Protein AF-A0A523X1G4-F1 (afdb_monomer)

Mean predicted aligned error: 10.31 Å

Secondary structure (DSSP, 8-state):
--PPPHHHHHHHHHHHHHHHHHHHHHHHHHHHHHTT---STHHHHHHHHHHHHHHHHHHHHHHHHHHHHHHHHHHTT-PPPPPHHHHHHHHHHHHHHHHHHHHHHHHHTS--

Structure (mmCIF, N/CA/C/O backbone):
data_AF-A0A523X1G4-F1
#
_entry.id   AF-A0A523X1G4-F1
#
loop_
_atom_site.group_PDB
_atom_site.id
_atom_site.type_symbol
_atom_site.label_atom_id
_atom_site.label_alt_id
_atom_site.label_comp_id
_atom_site.label_asym_id
_atom_site.label_entity_id
_atom_site.label_seq_id
_atom_site.pdbx_PDB_ins_code
_atom_site.Cartn_x
_atom_site.Cartn_y
_atom_site.Cartn_z
_atom_site.occupancy
_atom_site.B_iso_or_equiv
_atom_site.auth_seq_id
_atom_site.auth_comp_id
_atom_site.auth_asym_id
_atom_site.auth_atom_id
_atom_site.pdbx_PDB_model_num
ATOM 1 N N . MET A 1 1 ? 5.226 28.060 -24.463 1.00 43.59 1 MET A N 1
ATOM 2 C CA . MET A 1 1 ? 4.158 27.930 -23.449 1.00 43.59 1 MET A CA 1
ATOM 3 C C . MET A 1 1 ? 4.571 26.814 -22.505 1.00 43.59 1 MET A C 1
ATOM 5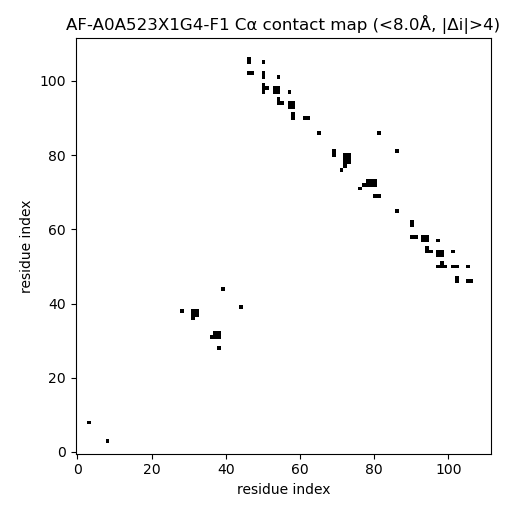 O O . MET A 1 1 ? 4.600 25.669 -22.934 1.00 43.59 1 MET A O 1
ATOM 9 N N . SER A 1 2 ? 5.013 27.133 -21.286 1.00 51.91 2 SER A N 1
ATOM 10 C CA . SER A 1 2 ? 5.397 26.126 -20.289 1.00 51.91 2 SER A CA 1
ATOM 11 C C . SER A 1 2 ? 4.142 25.385 -19.833 1.00 51.91 2 SER A C 1
ATOM 13 O O . SER A 1 2 ? 3.393 25.880 -18.992 1.00 51.91 2 SER A O 1
ATOM 15 N N . GLY A 1 3 ? 3.876 24.240 -20.462 1.00 59.12 3 GLY A N 1
ATOM 16 C CA . GLY A 1 3 ? 2.791 23.348 -20.082 1.00 59.12 3 GLY A CA 1
ATOM 17 C C . GLY A 1 3 ? 2.981 22.926 -18.633 1.00 59.12 3 GLY A C 1
ATOM 18 O O . GLY A 1 3 ? 4.049 22.445 -18.260 1.00 59.12 3 GLY A O 1
ATOM 19 N N . ILE A 1 4 ? 1.963 23.168 -17.813 1.00 65.44 4 ILE A N 1
ATOM 20 C CA . ILE A 1 4 ? 1.939 22.741 -16.418 1.00 65.44 4 ILE A CA 1
ATOM 21 C C . ILE A 1 4 ? 2.197 21.234 -16.409 1.00 65.44 4 ILE A C 1
ATOM 23 O O . ILE A 1 4 ? 1.434 20.472 -17.003 1.00 65.44 4 ILE A O 1
ATOM 27 N N . ASN A 1 5 ? 3.294 20.813 -15.777 1.00 65.56 5 ASN A N 1
ATOM 28 C CA . ASN A 1 5 ? 3.595 19.400 -15.617 1.00 65.56 5 ASN A CA 1
ATOM 29 C C . ASN A 1 5 ? 2.442 18.776 -14.810 1.00 65.56 5 ASN A C 1
ATOM 31 O O . ASN A 1 5 ? 2.221 19.208 -13.673 1.00 65.56 5 ASN A O 1
ATOM 35 N N . PRO A 1 6 ? 1.697 17.797 -15.358 1.00 59.22 6 PRO A N 1
ATOM 36 C CA . PRO A 1 6 ? 0.537 17.223 -14.679 1.00 59.22 6 PRO A CA 1
ATOM 37 C C . PRO A 1 6 ? 0.899 16.712 -13.279 1.00 59.22 6 PRO A C 1
ATOM 39 O O . PRO A 1 6 ? 0.141 16.908 -12.332 1.00 59.22 6 PRO A O 1
ATOM 42 N N . TRP A 1 7 ? 2.114 16.188 -13.100 1.00 49.47 7 TRP A N 1
ATOM 43 C CA . TRP A 1 7 ? 2.612 15.707 -11.813 1.00 49.47 7 TRP A CA 1
ATOM 44 C C . TRP A 1 7 ? 2.737 16.809 -10.752 1.00 49.47 7 TRP A C 1
ATOM 46 O O . TRP A 1 7 ? 2.477 16.556 -9.577 1.00 49.47 7 TRP A O 1
ATOM 56 N N . SER A 1 8 ? 3.049 18.045 -11.152 1.00 60.91 8 SER A N 1
ATOM 57 C CA . SER A 1 8 ? 3.165 19.190 -10.239 1.00 60.91 8 SER A CA 1
ATOM 58 C C . SER A 1 8 ? 1.823 19.633 -9.650 1.00 60.91 8 SER A C 1
ATOM 60 O O . SER A 1 8 ? 1.814 20.292 -8.616 1.00 60.91 8 SER A O 1
ATOM 62 N N . VAL A 1 9 ? 0.698 19.256 -10.268 1.00 73.00 9 VAL A N 1
ATOM 63 C CA . VAL A 1 9 ? -0.658 19.530 -9.759 1.00 73.00 9 VAL A CA 1
ATOM 64 C C . VAL A 1 9 ? -1.258 18.290 -9.101 1.00 73.00 9 VAL A C 1
ATOM 66 O O . VAL A 1 9 ? -1.868 18.386 -8.038 1.00 73.00 9 VAL A O 1
ATOM 69 N N . THR A 1 10 ? -1.061 17.110 -9.691 1.00 57.31 10 THR A N 1
ATOM 70 C CA . THR A 1 10 ? -1.662 15.867 -9.194 1.00 57.31 10 THR A CA 1
ATOM 71 C C . THR A 1 10 ? -1.125 15.472 -7.819 1.00 57.31 10 THR A C 1
ATOM 73 O O . THR A 1 10 ? -1.914 15.106 -6.952 1.00 57.31 10 THR A O 1
ATOM 76 N N . ILE A 1 11 ? 0.186 15.583 -7.577 1.00 62.12 11 ILE A N 1
ATOM 77 C CA . ILE A 1 11 ? 0.798 15.214 -6.288 1.00 62.12 11 ILE A CA 1
ATOM 78 C C . ILE A 1 11 ? 0.230 16.045 -5.118 1.00 62.12 11 ILE A C 1
ATOM 80 O O . ILE A 1 11 ? -0.270 15.442 -4.163 1.00 62.12 11 ILE A O 1
ATOM 84 N N . PRO A 1 12 ? 0.234 17.395 -5.156 1.00 75.00 12 PRO A N 1
ATOM 85 C CA . PRO A 1 12 ? -0.328 18.189 -4.064 1.00 75.00 12 PRO A CA 1
ATOM 86 C C . PRO A 1 12 ? -1.845 18.017 -3.927 1.00 75.00 12 PRO A C 1
ATOM 88 O O . PRO A 1 12 ? -2.351 18.033 -2.808 1.00 75.00 12 PRO A O 1
ATOM 91 N N . LEU A 1 13 ? -2.572 17.789 -5.028 1.00 71.62 13 LEU A N 1
ATOM 92 C CA . LEU A 1 13 ? -4.012 17.526 -4.984 1.00 71.62 13 LEU A CA 1
ATOM 93 C C . LEU A 1 13 ? -4.329 16.218 -4.245 1.00 71.62 13 LEU A C 1
ATOM 95 O O . LEU A 1 13 ? -5.193 16.192 -3.372 1.00 71.62 13 LEU A O 1
ATOM 99 N N . VAL A 1 14 ? -3.608 15.137 -4.555 1.00 63.09 14 VAL A N 1
ATOM 100 C CA . VAL A 1 14 ? -3.768 13.844 -3.873 1.00 63.09 14 VAL A CA 1
ATOM 101 C C . VAL A 1 14 ? -3.384 13.966 -2.398 1.00 63.09 14 VAL A C 1
ATOM 103 O O . VAL A 1 14 ? -4.124 13.492 -1.537 1.00 63.09 14 VAL A O 1
ATOM 106 N N . ALA A 1 15 ? -2.283 14.656 -2.088 1.00 60.72 15 ALA A N 1
ATOM 107 C CA . ALA A 1 15 ? -1.883 14.919 -0.707 1.00 60.72 15 ALA A CA 1
ATOM 108 C C . ALA A 1 15 ? -2.969 15.690 0.067 1.00 60.72 15 ALA A C 1
ATOM 110 O O . ALA A 1 15 ? -3.325 15.301 1.180 1.00 60.72 15 ALA A O 1
ATOM 111 N N . LEU A 1 16 ? -3.560 16.726 -0.541 1.00 84.75 16 LEU A N 1
ATOM 112 C CA . LEU A 1 16 ? -4.661 17.492 0.045 1.00 84.75 16 LEU A CA 1
ATOM 113 C C . LEU A 1 16 ? -5.884 16.605 0.321 1.00 84.75 16 LEU A C 1
ATOM 115 O O . LEU A 1 16 ? -6.447 16.662 1.413 1.00 84.75 16 LEU A O 1
ATOM 119 N N . ILE A 1 17 ? -6.272 15.751 -0.630 1.00 78.62 17 ILE A N 1
ATOM 120 C CA . ILE A 1 17 ? -7.399 14.820 -0.471 1.00 78.62 17 ILE A CA 1
ATOM 121 C C . ILE A 1 17 ? -7.143 13.842 0.682 1.00 78.62 17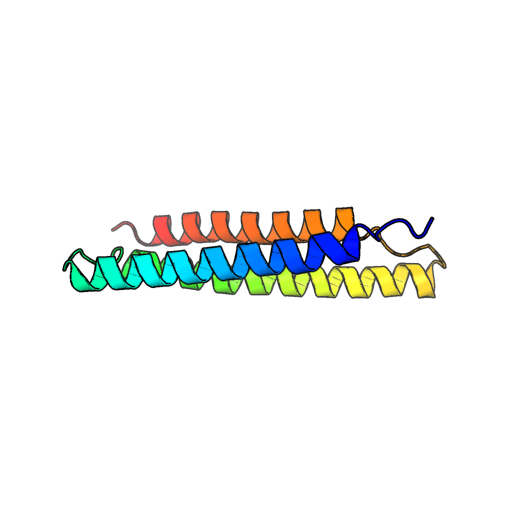 ILE A C 1
ATOM 123 O O . ILE A 1 17 ? -8.042 13.608 1.494 1.00 78.62 17 ILE A O 1
ATOM 127 N N . ILE A 1 18 ? -5.928 13.299 0.798 1.00 70.94 18 ILE A N 1
ATOM 128 C CA . ILE A 1 18 ? -5.549 12.397 1.896 1.00 70.94 18 ILE A CA 1
ATOM 129 C C . ILE A 1 18 ? -5.680 13.113 3.243 1.00 70.94 18 ILE A C 1
ATOM 131 O O . ILE A 1 18 ? -6.320 12.585 4.154 1.00 70.94 18 ILE A O 1
ATOM 135 N N . VAL A 1 19 ? -5.132 14.326 3.363 1.00 76.31 19 VAL A N 1
ATOM 136 C CA . VAL A 1 19 ? -5.183 15.119 4.601 1.00 76.31 19 VAL A CA 1
ATOM 137 C C . VAL A 1 19 ? -6.623 15.457 4.982 1.00 76.31 19 VAL A C 1
ATOM 139 O O . VAL A 1 19 ? -7.013 15.258 6.133 1.00 76.31 19 VAL A O 1
ATOM 142 N N . LEU A 1 20 ? -7.442 15.904 4.025 1.00 81.06 20 LEU A N 1
ATOM 143 C CA . LEU A 1 20 ? -8.857 16.205 4.257 1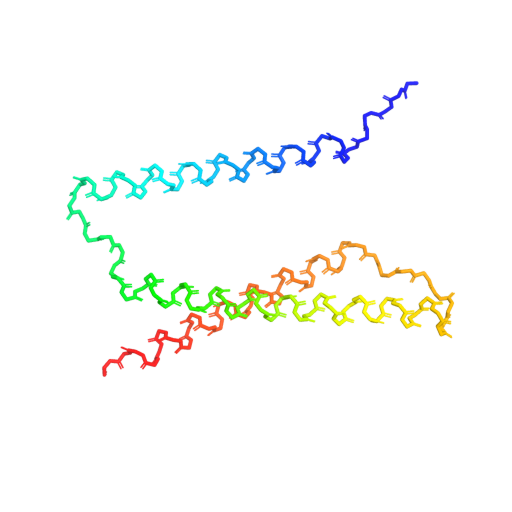.00 81.06 20 LEU A CA 1
ATOM 144 C C . LEU A 1 20 ? -9.637 14.959 4.689 1.00 81.06 20 LEU A C 1
ATOM 146 O O . LEU A 1 20 ? -10.422 15.019 5.636 1.00 81.06 20 LEU A O 1
ATOM 150 N N . THR A 1 21 ? -9.387 13.818 4.045 1.00 71.56 21 THR A N 1
ATOM 151 C CA . THR A 1 21 ? -10.039 12.547 4.384 1.00 71.56 21 THR A CA 1
ATOM 152 C C . THR A 1 21 ? -9.638 12.080 5.783 1.00 71.56 21 THR A C 1
ATOM 154 O O . THR A 1 21 ? -10.499 11.667 6.562 1.00 71.56 21 THR A O 1
ATOM 157 N N . ALA A 1 22 ? -8.356 12.187 6.143 1.00 65.31 22 ALA A N 1
ATOM 158 C CA . ALA A 1 22 ? -7.860 11.846 7.472 1.00 65.31 22 ALA A CA 1
ATOM 159 C C . ALA A 1 22 ? -8.455 12.765 8.551 1.00 65.31 22 ALA A C 1
ATOM 161 O O . ALA A 1 22 ? -8.989 12.277 9.547 1.00 65.31 22 ALA A O 1
ATOM 162 N N . ALA A 1 23 ? -8.445 14.082 8.329 1.00 79.12 23 ALA A N 1
ATOM 163 C CA . ALA A 1 23 ? -9.027 15.060 9.245 1.00 79.12 23 ALA A CA 1
ATOM 164 C C . ALA A 1 23 ? -10.532 14.829 9.445 1.00 79.12 23 ALA A C 1
ATOM 166 O O . ALA A 1 23 ? -11.027 14.860 10.573 1.00 79.12 23 ALA A O 1
ATOM 167 N N . TRP A 1 24 ? -11.260 14.532 8.365 1.00 78.88 24 TRP A N 1
ATOM 168 C CA . TRP A 1 24 ? -12.680 14.198 8.429 1.00 78.88 24 TRP A CA 1
ATOM 169 C C . TRP A 1 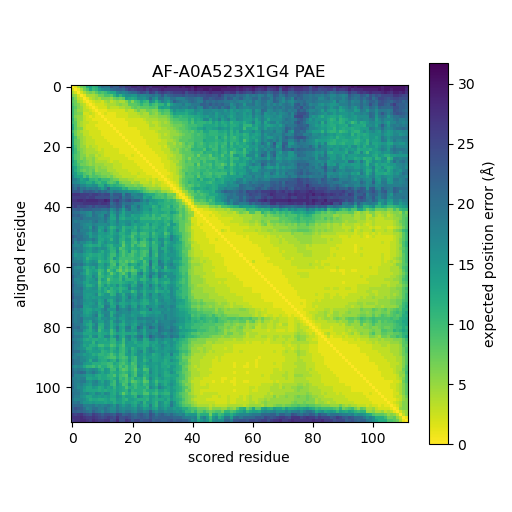24 ? -12.933 12.913 9.225 1.00 78.88 24 TRP A C 1
ATOM 171 O O . TRP A 1 24 ? -13.790 12.905 10.107 1.00 78.88 24 TRP A O 1
ATOM 181 N N . ARG A 1 25 ? -12.149 11.850 8.995 1.00 69.31 25 ARG A N 1
ATOM 182 C CA . ARG A 1 25 ? -12.236 10.591 9.758 1.00 69.31 25 ARG A CA 1
ATOM 183 C C . ARG A 1 25 ? -11.937 10.785 11.244 1.00 69.31 25 ARG A C 1
ATOM 185 O O . ARG A 1 25 ? -12.660 10.241 12.072 1.00 69.31 25 ARG A O 1
ATOM 192 N N . ILE A 1 26 ? -10.921 11.579 11.587 1.00 73.88 26 ILE A N 1
ATOM 193 C CA . ILE A 1 26 ? -10.582 11.912 12.980 1.00 73.88 26 ILE A CA 1
ATOM 194 C C . ILE A 1 26 ? -11.723 12.696 13.632 1.00 73.88 26 ILE A C 1
ATOM 196 O O . ILE A 1 26 ? -12.110 12.397 14.760 1.00 73.88 26 ILE A O 1
ATOM 200 N N . ARG A 1 27 ? -12.300 13.671 12.918 1.00 78.12 27 ARG A N 1
ATOM 201 C CA . ARG A 1 27 ? -13.439 14.452 13.412 1.00 78.12 27 ARG A CA 1
ATOM 202 C C . ARG A 1 27 ? -14.662 13.568 13.649 1.00 78.12 27 ARG A C 1
ATOM 204 O O . ARG A 1 27 ? -15.285 13.700 14.697 1.00 78.12 27 ARG A O 1
ATOM 211 N N . GLN A 1 28 ? -14.976 12.663 12.724 1.00 71.81 28 GLN A N 1
ATOM 212 C CA . GLN A 1 28 ? -16.060 11.692 12.890 1.00 71.81 28 GLN A CA 1
ATOM 213 C C . GLN A 1 28 ? -15.815 10.794 14.107 1.00 71.81 28 GLN A C 1
ATOM 215 O O . GLN A 1 28 ? -16.664 10.724 14.988 1.00 71.81 28 GLN A O 1
ATOM 220 N N . ALA A 1 29 ? -14.614 10.225 14.246 1.00 66.94 29 ALA A N 1
ATOM 221 C CA . ALA A 1 29 ? -14.261 9.401 15.402 1.00 66.94 29 ALA A CA 1
ATOM 222 C C . ALA A 1 29 ? -14.358 10.171 16.736 1.00 66.94 29 ALA A C 1
ATOM 224 O O . ALA A 1 29 ? -14.774 9.619 17.754 1.00 66.94 29 ALA A O 1
ATOM 225 N N . ALA A 1 30 ? -13.996 11.458 16.752 1.00 71.56 30 ALA A N 1
ATOM 226 C CA . ALA A 1 30 ? -14.132 12.309 17.932 1.00 71.56 30 ALA A CA 1
ATOM 227 C C . ALA A 1 30 ? -15.601 12.623 18.273 1.00 71.56 30 ALA A C 1
ATOM 229 O O . ALA A 1 30 ? -15.946 12.711 19.451 1.00 71.56 30 ALA A O 1
ATOM 230 N N . LEU A 1 31 ? -16.461 12.789 17.263 1.00 73.62 31 LEU A N 1
ATOM 231 C CA . LEU A 1 31 ? -17.900 13.002 17.444 1.00 73.62 31 LEU A CA 1
ATOM 232 C C . LEU A 1 31 ? -18.598 11.727 17.933 1.00 73.62 31 LEU A C 1
ATOM 234 O O . LEU A 1 31 ? -19.377 11.795 18.879 1.00 73.62 31 LEU A O 1
ATOM 238 N N . GLU A 1 32 ? -18.249 10.569 17.371 1.00 64.44 32 GLU A N 1
ATOM 239 C CA . GLU A 1 32 ? -18.743 9.254 17.800 1.00 64.44 32 GLU A CA 1
ATOM 240 C C . GLU A 1 32 ? -18.381 8.966 19.267 1.00 64.44 32 GLU A C 1
ATOM 242 O O . GLU A 1 32 ? -19.239 8.551 20.043 1.00 64.44 32 GLU A O 1
ATOM 247 N N . ARG A 1 33 ? -17.147 9.296 19.687 1.00 61.81 33 ARG A N 1
ATOM 248 C CA . ARG A 1 33 ? -16.703 9.206 21.093 1.00 61.81 33 ARG A CA 1
ATOM 249 C C . ARG A 1 33 ? -17.512 10.090 22.041 1.00 61.81 33 ARG A C 1
ATOM 251 O O . ARG A 1 33 ? -17.818 9.668 23.151 1.00 61.81 33 ARG A O 1
ATOM 258 N N . LYS A 1 34 ? -17.842 11.319 21.629 1.00 65.75 34 LYS A N 1
ATOM 259 C CA . LYS A 1 34 ? -18.640 12.254 22.445 1.00 65.75 34 LYS A CA 1
ATOM 260 C C . LYS A 1 34 ? -20.104 11.838 22.558 1.00 65.75 34 LYS A C 1
ATOM 262 O O . LYS A 1 34 ? -20.744 12.172 23.546 1.00 65.75 34 LYS A O 1
ATOM 267 N N . ALA A 1 35 ? -20.622 11.132 21.558 1.00 65.56 35 ALA A N 1
ATOM 268 C CA . ALA A 1 35 ? -22.015 10.716 21.496 1.00 65.56 35 ALA A CA 1
ATOM 269 C C . ALA A 1 35 ? -22.317 9.431 22.293 1.00 65.56 35 ALA A C 1
ATOM 271 O O . ALA A 1 35 ? -23.463 8.995 22.314 1.00 65.56 35 ALA A O 1
ATOM 272 N N . GLY A 1 36 ? -21.317 8.816 22.943 1.00 58.31 36 GLY A N 1
ATOM 273 C CA . GLY A 1 36 ? -21.506 7.612 23.762 1.00 58.31 36 GLY A CA 1
ATOM 274 C C . GLY A 1 36 ? -21.905 6.366 22.965 1.00 58.31 36 GLY A C 1
ATOM 275 O O . GLY A 1 36 ? -22.216 5.336 23.559 1.00 58.31 36 GLY A O 1
ATOM 276 N N . PHE A 1 37 ? -21.889 6.441 21.629 1.00 57.25 37 PHE A N 1
ATOM 277 C CA . PHE A 1 37 ? -22.068 5.270 20.785 1.00 57.25 37 PHE A CA 1
ATOM 278 C C . PHE A 1 37 ? -20.874 4.337 20.988 1.00 57.25 37 PHE A C 1
ATOM 280 O O . PHE A 1 37 ? -19.744 4.828 21.081 1.00 57.25 37 PHE A O 1
ATOM 287 N N . PRO A 1 38 ? -21.088 3.008 21.050 1.00 53.88 38 PRO A N 1
ATOM 288 C CA . PRO A 1 38 ? -19.985 2.067 21.078 1.00 53.88 38 PRO A CA 1
ATOM 289 C C . PRO A 1 38 ? -19.130 2.338 19.843 1.00 53.88 38 PRO A C 1
ATOM 291 O O . PRO A 1 38 ? -19.545 2.099 18.708 1.00 53.88 38 PRO A O 1
ATOM 294 N N . ILE A 1 39 ? -17.951 2.916 20.085 1.00 57.53 39 ILE A N 1
ATOM 295 C CA . ILE A 1 39 ? -16.863 3.048 19.121 1.00 57.53 39 ILE A CA 1
ATOM 296 C C . ILE A 1 39 ? -16.749 1.659 18.521 1.00 57.53 39 ILE A C 1
ATOM 298 O O . ILE A 1 39 ? -16.455 0.754 19.294 1.00 57.53 39 ILE A O 1
ATOM 302 N N . ARG A 1 40 ? -17.100 1.506 17.229 1.00 59.00 40 ARG A N 1
ATOM 303 C CA . ARG A 1 40 ? -17.127 0.242 16.459 1.00 59.00 40 ARG A CA 1
ATOM 304 C C . ARG A 1 40 ? -16.539 -0.896 17.279 1.00 59.00 40 ARG A C 1
ATOM 306 O O . ARG A 1 40 ? -15.322 -0.877 17.437 1.00 59.00 40 ARG A O 1
ATOM 313 N N . ASP A 1 41 ? -17.399 -1.775 17.803 1.00 69.06 41 ASP A N 1
ATOM 314 C CA . ASP A 1 41 ? -17.080 -2.898 18.699 1.00 69.06 41 ASP A CA 1
ATOM 315 C C . ASP A 1 41 ? -15.568 -3.165 18.754 1.00 69.06 41 ASP A C 1
ATOM 317 O O . ASP A 1 41 ? -15.010 -3.537 17.721 1.00 69.06 41 ASP A O 1
ATOM 321 N N . GLU A 1 42 ? -14.884 -2.861 19.870 1.00 73.75 42 GLU A N 1
ATOM 322 C CA . GLU A 1 42 ? -13.407 -2.747 19.957 1.00 73.75 42 GLU A CA 1
ATOM 323 C C . GLU A 1 42 ? -12.671 -3.901 19.253 1.00 73.75 42 GLU A C 1
ATOM 325 O O . GLU A 1 42 ? -11.607 -3.740 18.644 1.00 73.75 42 GLU A O 1
ATOM 330 N N . ARG A 1 43 ? -13.313 -5.067 19.269 1.00 70.25 43 ARG A N 1
ATOM 331 C CA . ARG A 1 43 ? -12.999 -6.262 18.499 1.00 70.25 43 ARG A CA 1
ATOM 332 C C . ARG A 1 43 ? -12.800 -6.021 16.997 1.00 70.25 43 ARG A C 1
ATOM 334 O O . ARG A 1 43 ? -11.750 -6.347 16.451 1.00 70.25 43 ARG A O 1
ATOM 341 N N . THR A 1 44 ? -13.774 -5.424 16.323 1.00 79.50 44 THR A N 1
ATOM 342 C CA . THR A 1 44 ? -13.746 -5.095 14.892 1.00 79.50 44 THR A CA 1
ATOM 343 C C . THR A 1 44 ? -12.582 -4.166 14.556 1.00 79.50 44 THR A C 1
ATOM 345 O O . THR A 1 44 ? -11.912 -4.355 13.539 1.00 79.50 44 THR A O 1
ATOM 348 N N . VAL A 1 45 ? -12.298 -3.183 15.416 1.00 80.75 45 VAL A N 1
ATOM 349 C CA . VAL A 1 45 ? -11.151 -2.276 15.242 1.00 80.75 45 VAL A CA 1
ATOM 350 C C . VAL A 1 45 ? -9.836 -3.042 15.364 1.00 80.75 45 VAL A C 1
ATOM 352 O O . VAL A 1 45 ? -8.939 -2.853 14.541 1.00 80.75 45 VAL A O 1
ATOM 355 N N . LYS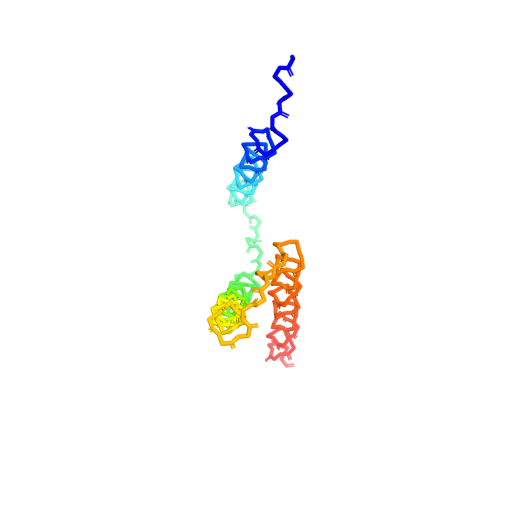 A 1 46 ? -9.731 -3.956 16.331 1.00 82.25 46 LYS A N 1
ATOM 356 C CA . LYS A 1 46 ? -8.549 -4.805 16.515 1.00 82.25 46 LYS A CA 1
ATOM 357 C C . LYS A 1 46 ? -8.325 -5.753 15.331 1.00 82.25 46 LYS A C 1
ATOM 359 O O . LYS A 1 46 ? -7.193 -5.869 14.860 1.00 82.25 46 LYS A O 1
ATOM 364 N N . ILE A 1 47 ? -9.386 -6.374 14.810 1.00 82.50 47 ILE A N 1
ATOM 365 C CA . ILE A 1 47 ? -9.334 -7.242 13.623 1.00 82.50 47 ILE A CA 1
ATOM 366 C C . ILE A 1 47 ? -8.891 -6.449 12.388 1.00 82.50 47 ILE A C 1
ATOM 368 O O . ILE A 1 47 ? -7.956 -6.860 11.699 1.00 82.50 47 ILE A O 1
ATOM 372 N N . GLN A 1 48 ? -9.517 -5.295 12.126 1.00 86.69 48 GLN A N 1
ATOM 373 C CA . GLN A 1 48 ? -9.163 -4.435 10.990 1.00 86.69 48 GLN A CA 1
ATOM 374 C C . GLN A 1 48 ? -7.721 -3.937 11.094 1.00 86.69 48 GLN A C 1
ATOM 376 O O . GLN A 1 48 ? -6.983 -4.000 10.113 1.00 86.69 48 GLN A O 1
ATOM 381 N N . GLY A 1 49 ? -7.297 -3.501 12.284 1.00 84.81 49 GLY A N 1
ATOM 382 C CA . GLY A 1 49 ? -5.925 -3.065 12.535 1.00 84.81 49 GLY A CA 1
ATOM 383 C C . GLY A 1 49 ? -4.915 -4.178 12.263 1.00 84.81 49 GLY A C 1
ATOM 384 O O . GLY A 1 49 ? -3.959 -3.973 11.518 1.00 84.81 49 GLY A O 1
ATOM 385 N N . ARG A 1 50 ? -5.166 -5.387 12.780 1.00 84.94 50 ARG A N 1
ATOM 386 C CA . ARG A 1 50 ? -4.296 -6.549 12.555 1.00 84.94 50 ARG A CA 1
ATOM 387 C C . ARG A 1 50 ? -4.221 -6.930 11.076 1.00 84.94 50 ARG A C 1
ATOM 389 O O . ARG A 1 50 ? -3.125 -7.142 10.561 1.00 84.94 50 ARG A O 1
ATOM 396 N N . ALA A 1 51 ? -5.359 -6.992 10.384 1.00 85.38 51 ALA A N 1
ATOM 397 C CA . ALA A 1 51 ? -5.409 -7.280 8.951 1.00 85.38 51 ALA A CA 1
ATOM 398 C C . ALA A 1 51 ? -4.650 -6.227 8.129 1.00 85.38 51 ALA A C 1
ATOM 400 O O . ALA A 1 51 ? -3.889 -6.582 7.231 1.00 85.38 51 ALA A O 1
ATOM 401 N N . ALA A 1 52 ? -4.802 -4.942 8.466 1.00 90.75 52 ALA A N 1
ATOM 402 C CA . ALA A 1 52 ? -4.093 -3.851 7.806 1.00 90.75 52 ALA A CA 1
ATOM 403 C C . ALA A 1 52 ? -2.574 -3.956 8.000 1.00 90.75 52 ALA A C 1
ATOM 405 O O . ALA A 1 52 ? -1.828 -3.828 7.032 1.00 90.75 52 ALA A O 1
ATOM 406 N N . SER A 1 53 ? -2.099 -4.255 9.215 1.00 86.25 53 SER A N 1
ATOM 407 C CA . SER A 1 53 ? -0.663 -4.409 9.485 1.00 86.25 53 SER A CA 1
ATOM 408 C C . SER A 1 53 ? -0.019 -5.522 8.655 1.00 86.25 53 SER A C 1
ATOM 410 O O . SER A 1 53 ? 1.096 -5.352 8.163 1.00 86.25 53 SER A O 1
ATOM 412 N N . TYR A 1 54 ? -0.698 -6.657 8.483 1.00 80.06 54 TYR A N 1
ATOM 413 C CA . TYR A 1 54 ? -0.202 -7.739 7.628 1.00 80.06 54 TYR A CA 1
ATOM 414 C C . TYR A 1 54 ? -0.288 -7.388 6.141 1.00 80.06 54 TYR A C 1
ATOM 416 O O . TYR A 1 54 ? 0.660 -7.648 5.408 1.00 80.06 54 TYR A O 1
ATOM 424 N N . ALA A 1 55 ? -1.379 -6.761 5.696 1.00 86.94 55 ALA A N 1
ATOM 425 C CA . ALA A 1 55 ? -1.523 -6.318 4.312 1.00 86.94 55 ALA A CA 1
ATOM 426 C C . ALA A 1 55 ? -0.415 -5.338 3.902 1.00 86.94 55 ALA A C 1
ATOM 428 O O . ALA A 1 55 ? 0.182 -5.503 2.840 1.00 86.94 55 ALA A O 1
ATOM 429 N N . ILE A 1 56 ? -0.087 -4.375 4.772 1.00 89.81 56 ILE A N 1
ATOM 430 C CA . ILE A 1 56 ? 1.030 -3.445 4.567 1.00 89.81 56 ILE A CA 1
ATOM 431 C C . ILE A 1 56 ? 2.352 -4.207 4.482 1.00 89.81 56 ILE A C 1
ATOM 433 O O . ILE A 1 56 ? 3.128 -3.960 3.569 1.00 89.81 56 ILE A O 1
ATOM 437 N N . GLN A 1 57 ? 2.610 -5.159 5.384 1.00 83.00 57 GLN A N 1
ATOM 438 C CA . GLN A 1 57 ? 3.842 -5.953 5.339 1.00 83.00 57 GLN A CA 1
ATOM 439 C C . GLN A 1 57 ? 3.973 -6.748 4.035 1.00 83.00 57 GLN A C 1
ATOM 441 O O . GLN A 1 57 ? 5.033 -6.722 3.417 1.00 83.00 57 GLN A O 1
ATOM 446 N N . VAL A 1 58 ? 2.904 -7.412 3.586 1.00 80.38 58 VAL A N 1
ATOM 447 C CA . VAL A 1 58 ? 2.896 -8.154 2.315 1.00 80.38 58 VAL A CA 1
ATOM 448 C C . VAL A 1 58 ? 3.114 -7.215 1.127 1.00 80.38 58 VAL A C 1
ATOM 450 O O . VAL A 1 58 ? 3.939 -7.511 0.266 1.00 80.38 58 VAL A O 1
ATOM 453 N N . GLY A 1 59 ? 2.441 -6.060 1.102 1.00 83.88 59 GLY A N 1
ATOM 454 C CA . GLY A 1 59 ? 2.645 -5.037 0.073 1.00 83.88 59 GLY A CA 1
ATOM 455 C C . GLY A 1 59 ? 4.080 -4.496 0.047 1.00 83.88 59 GLY A C 1
ATOM 456 O O . GLY A 1 59 ? 4.666 -4.365 -1.026 1.00 83.88 59 GLY A O 1
ATOM 457 N N . SER A 1 60 ? 4.680 -4.251 1.215 1.00 80.44 60 SER A N 1
ATOM 458 C CA . SER A 1 60 ? 6.076 -3.815 1.339 1.00 80.44 60 SER A CA 1
ATOM 459 C C . SER A 1 60 ? 7.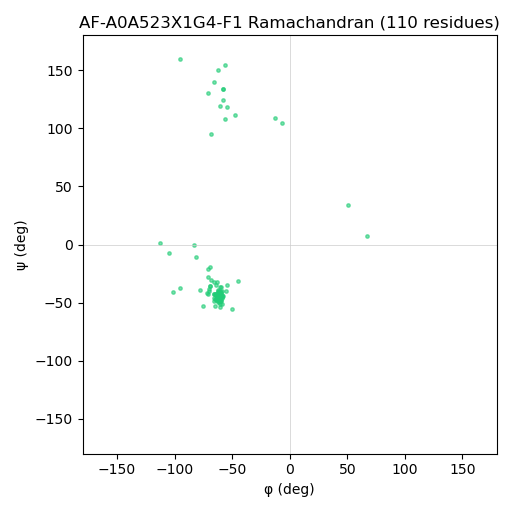054 -4.865 0.814 1.00 80.44 60 SER A C 1
ATOM 461 O O . SER A 1 60 ? 7.939 -4.532 0.029 1.00 80.44 60 SER A O 1
ATOM 463 N N . TRP A 1 61 ? 6.876 -6.138 1.182 1.00 80.69 61 TRP A N 1
ATOM 464 C CA . TRP A 1 61 ? 7.701 -7.231 0.657 1.00 80.69 61 TRP A CA 1
ATOM 465 C C . TRP A 1 61 ? 7.557 -7.393 -0.855 1.00 80.69 61 TRP A C 1
ATOM 467 O O . TRP A 1 61 ? 8.549 -7.605 -1.550 1.00 80.69 61 TRP A O 1
ATOM 477 N N . TYR A 1 62 ? 6.342 -7.236 -1.378 1.00 83.44 62 TYR A N 1
ATOM 478 C CA . TYR A 1 62 ? 6.095 -7.273 -2.813 1.00 83.44 62 TYR A CA 1
ATOM 479 C C . TYR A 1 62 ? 6.819 -6.142 -3.558 1.00 83.44 62 TYR A C 1
ATOM 481 O O . TYR A 1 62 ? 7.473 -6.396 -4.567 1.00 83.44 62 TYR A O 1
ATOM 489 N N . MET A 1 63 ? 6.785 -4.910 -3.038 1.00 89.12 63 MET A N 1
ATOM 490 C CA . MET A 1 63 ? 7.542 -3.798 -3.625 1.00 89.12 63 MET A CA 1
ATOM 491 C C . MET A 1 63 ? 9.053 -4.037 -3.589 1.00 89.12 63 MET A C 1
ATOM 493 O O . MET A 1 63 ? 9.731 -3.762 -4.576 1.00 89.12 63 MET A O 1
ATOM 497 N N . ILE A 1 64 ? 9.583 -4.584 -2.491 1.00 83.25 64 ILE A N 1
ATOM 498 C CA . ILE A 1 64 ? 11.002 -4.954 -2.398 1.00 83.25 64 ILE A CA 1
ATOM 499 C C . ILE A 1 64 ? 11.363 -5.974 -3.488 1.00 83.25 64 ILE A C 1
ATOM 501 O O . ILE A 1 64 ? 12.366 -5.804 -4.179 1.00 83.25 64 ILE A O 1
ATOM 505 N N . LEU A 1 65 ? 10.531 -6.998 -3.701 1.00 77.44 65 LEU A N 1
ATOM 506 C CA . LEU A 1 65 ? 10.735 -7.976 -4.775 1.00 77.44 65 LEU A CA 1
ATOM 507 C C . LEU A 1 65 ? 10.717 -7.329 -6.164 1.00 77.44 65 LEU A C 1
ATOM 509 O O . LEU A 1 65 ? 11.570 -7.648 -6.991 1.00 77.44 65 LEU A O 1
ATOM 513 N N . LEU A 1 66 ? 9.790 -6.402 -6.421 1.00 83.44 66 LEU A N 1
ATOM 514 C CA . LEU A 1 66 ? 9.746 -5.669 -7.688 1.00 83.44 66 LEU A CA 1
ATOM 515 C C . LEU A 1 66 ? 10.982 -4.787 -7.896 1.00 83.44 66 LEU A C 1
ATOM 517 O O . LEU A 1 66 ? 11.454 -4.683 -9.025 1.00 83.44 66 LEU A O 1
ATOM 521 N N . LEU A 1 67 ? 11.539 -4.198 -6.834 1.00 85.19 67 LEU A N 1
ATOM 522 C CA . LEU A 1 67 ? 12.798 -3.450 -6.905 1.00 85.19 67 LEU A CA 1
ATOM 523 C C . LEU A 1 67 ? 13.972 -4.361 -7.277 1.00 85.19 67 LEU A C 1
ATOM 5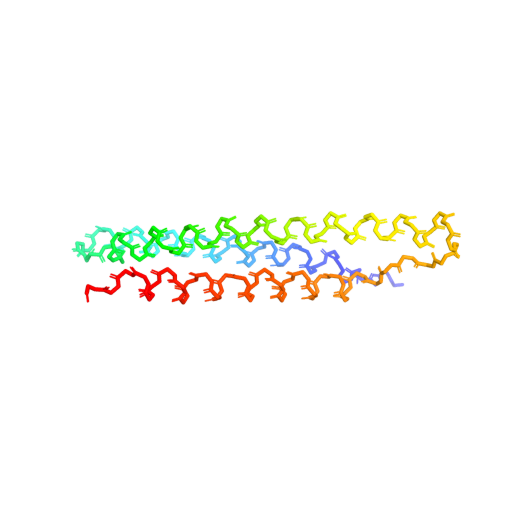25 O O . LEU A 1 67 ? 14.725 -4.032 -8.190 1.00 85.19 67 LEU A O 1
ATOM 529 N N . PHE A 1 68 ? 14.097 -5.526 -6.635 1.00 74.38 68 PHE A N 1
ATOM 530 C CA . PHE A 1 68 ? 15.123 -6.509 -6.997 1.00 74.38 68 PHE A CA 1
ATOM 531 C C . PHE A 1 68 ? 14.955 -7.023 -8.425 1.00 74.38 68 PHE A C 1
ATOM 533 O O . PHE A 1 68 ? 15.938 -7.173 -9.147 1.00 74.38 68 PHE A O 1
ATOM 540 N N . TYR A 1 69 ? 13.715 -7.255 -8.856 1.00 76.81 69 TYR A N 1
ATOM 541 C CA . TYR A 1 69 ? 13.427 -7.639 -10.230 1.00 76.81 69 TYR A CA 1
ATOM 542 C C . TYR A 1 69 ? 13.816 -6.531 -11.216 1.00 76.81 69 TYR A C 1
ATOM 544 O O . TYR A 1 69 ? 14.470 -6.820 -12.214 1.00 76.81 69 TYR A O 1
ATOM 552 N N . ASN A 1 70 ? 13.492 -5.268 -10.918 1.00 82.31 70 ASN A N 1
ATOM 553 C CA . ASN A 1 70 ? 13.923 -4.122 -11.721 1.00 82.31 70 ASN A CA 1
ATOM 554 C C . ASN A 1 70 ? 15.451 -4.040 -11.826 1.00 82.31 70 ASN A C 1
ATOM 556 O O . ASN A 1 70 ? 15.985 -3.876 -12.919 1.00 82.31 70 ASN A O 1
ATOM 560 N N . MET A 1 71 ? 16.162 -4.225 -10.714 1.00 78.25 71 MET A N 1
ATOM 561 C CA . MET A 1 71 ? 17.624 -4.271 -10.712 1.00 78.25 71 MET A CA 1
ATOM 562 C C . MET A 1 71 ? 18.146 -5.415 -11.593 1.00 78.25 71 MET A C 1
ATOM 564 O O . MET A 1 71 ? 19.033 -5.207 -12.412 1.00 78.25 71 MET A O 1
ATOM 568 N N . TYR A 1 72 ? 17.557 -6.608 -11.497 1.00 74.69 72 TYR A N 1
ATOM 569 C CA . TYR A 1 72 ? 17.950 -7.756 -12.316 1.00 74.69 72 TYR A CA 1
ATOM 570 C C . TYR A 1 72 ? 17.729 -7.520 -13.818 1.00 74.69 72 TYR A C 1
ATOM 572 O O . TYR A 1 72 ? 18.617 -7.805 -14.620 1.00 74.69 72 TYR A O 1
ATOM 580 N N . ILE A 1 73 ? 16.573 -6.984 -14.227 1.00 77.94 73 ILE A N 1
ATOM 581 C CA . ILE A 1 73 ? 16.299 -6.755 -15.655 1.00 77.94 73 ILE A CA 1
ATOM 582 C C . ILE A 1 73 ? 17.181 -5.650 -16.251 1.00 77.94 73 ILE A C 1
ATOM 584 O O . ILE A 1 73 ? 17.507 -5.730 -17.434 1.00 77.94 73 ILE A O 1
ATOM 588 N N . ILE A 1 74 ? 17.583 -4.656 -15.456 1.00 81.06 74 ILE A N 1
ATOM 589 C CA . ILE A 1 74 ? 18.484 -3.585 -15.895 1.00 81.06 74 ILE A CA 1
ATOM 590 C C . ILE A 1 74 ? 19.920 -4.111 -15.976 1.00 81.06 74 ILE A C 1
ATOM 592 O O . ILE A 1 74 ? 20.547 -4.015 -17.026 1.00 81.06 74 ILE A O 1
ATOM 596 N N . GLU A 1 75 ? 20.428 -4.717 -14.903 1.00 78.75 75 GLU A N 1
ATOM 597 C CA . GLU A 1 75 ? 21.847 -5.083 -14.796 1.00 78.75 75 GLU A CA 1
ATOM 598 C C . GLU A 1 75 ? 22.200 -6.355 -15.575 1.00 78.75 75 GLU A C 1
ATOM 600 O O . GLU A 1 75 ? 23.250 -6.435 -16.206 1.00 78.75 75 GLU A O 1
ATOM 605 N N . VAL A 1 76 ? 21.327 -7.366 -15.556 1.00 85.38 76 VAL A N 1
ATOM 606 C CA . VAL A 1 76 ? 21.617 -8.674 -16.170 1.00 85.38 76 VAL A CA 1
ATOM 607 C C . VAL A 1 76 ? 21.068 -8.763 -17.587 1.00 85.38 76 VAL A C 1
ATOM 609 O O . VAL A 1 76 ? 21.688 -9.371 -18.456 1.00 85.38 76 VAL A O 1
ATOM 612 N N . LEU A 1 77 ? 19.892 -8.178 -17.828 1.00 82.94 77 LEU A N 1
ATOM 613 C CA . LEU A 1 77 ? 19.203 -8.282 -19.118 1.00 82.94 77 LEU A CA 1
ATOM 614 C C . LEU A 1 77 ? 19.286 -7.003 -19.961 1.00 82.94 77 LEU A C 1
ATOM 616 O O . LEU A 1 77 ? 18.837 -7.032 -21.107 1.00 82.94 77 LEU A O 1
ATOM 620 N N . SER A 1 78 ? 19.824 -5.902 -19.418 1.00 88.75 78 SER A N 1
ATOM 621 C CA . SER A 1 78 ? 19.924 -4.594 -20.087 1.00 88.75 78 SER A CA 1
ATOM 622 C C . SER A 1 78 ? 18.597 -4.108 -20.688 1.00 88.75 78 SER A C 1
ATOM 624 O O . SER A 1 78 ? 18.565 -3.476 -21.744 1.00 88.75 78 SER A O 1
ATOM 626 N N . LYS A 1 79 ? 17.480 -4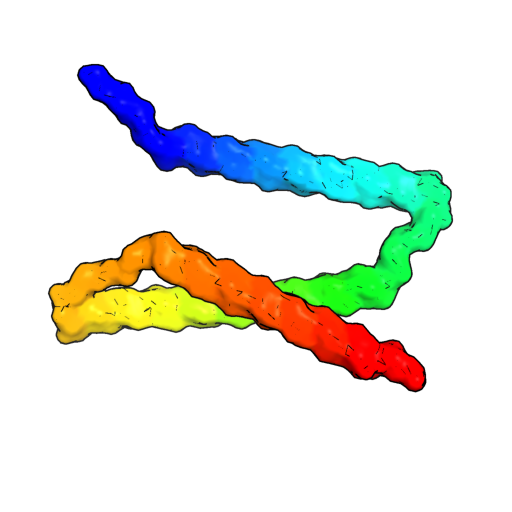.428 -20.024 1.00 85.62 79 LYS A N 1
ATOM 627 C CA . LYS A 1 79 ? 16.129 -3.999 -20.405 1.00 85.62 79 LYS A CA 1
ATOM 628 C C . LYS A 1 79 ? 15.726 -2.738 -19.649 1.00 85.62 79 LYS A C 1
ATOM 630 O O . LYS A 1 79 ? 16.263 -2.425 -18.591 1.00 85.62 79 LYS A O 1
ATOM 635 N N . SER A 1 80 ? 14.740 -2.030 -20.193 1.00 87.25 80 SER A N 1
ATOM 636 C CA . SER A 1 80 ? 14.122 -0.888 -19.523 1.00 87.25 80 SER A CA 1
ATOM 637 C C . SER A 1 80 ? 13.446 -1.304 -18.215 1.00 87.25 80 SER A C 1
ATOM 639 O O . SER A 1 80 ? 12.915 -2.413 -18.112 1.00 87.25 80 SER A O 1
ATOM 641 N N . GLU A 1 81 ? 13.401 -0.379 -17.259 1.00 87.69 81 GLU A N 1
ATOM 642 C CA . GLU A 1 81 ? 12.663 -0.549 -16.008 1.00 87.69 81 GLU A CA 1
ATOM 643 C C . GLU A 1 81 ? 11.178 -0.873 -16.238 1.00 87.69 81 GLU A C 1
ATOM 645 O O . GLU A 1 81 ? 10.574 -0.521 -17.259 1.00 87.69 81 GLU A O 1
ATOM 650 N N . LEU A 1 82 ? 10.571 -1.547 -15.262 1.00 84.94 82 LEU A N 1
ATOM 651 C CA . LEU A 1 82 ? 9.131 -1.744 -15.215 1.00 84.94 82 LEU A CA 1
ATOM 652 C C . LEU A 1 82 ? 8.414 -0.392 -15.210 1.00 84.94 82 LEU A C 1
ATOM 654 O O . LEU A 1 82 ? 8.727 0.496 -14.419 1.00 84.94 82 LEU A O 1
ATOM 658 N N . SER A 1 83 ? 7.375 -0.279 -16.039 1.00 90.00 83 SER A N 1
ATOM 659 C CA . SER A 1 83 ? 6.496 0.887 -16.025 1.00 90.00 83 SER A CA 1
ATOM 660 C C . SER A 1 83 ? 5.873 1.081 -14.636 1.00 90.00 83 SER A C 1
ATOM 662 O O . SER A 1 83 ? 5.357 0.139 -14.024 1.00 90.00 83 SER A O 1
ATOM 664 N N . SER A 1 84 ? 5.891 2.325 -14.157 1.00 88.19 84 SER A N 1
ATOM 665 C CA . SER A 1 84 ? 5.421 2.695 -12.819 1.00 88.19 84 SER A CA 1
ATOM 666 C C . SER A 1 84 ? 3.942 2.373 -12.588 1.00 88.19 84 SER A C 1
ATOM 668 O O . SER A 1 84 ? 3.571 1.938 -11.500 1.00 88.19 84 SER A O 1
ATOM 670 N N . LEU A 1 85 ? 3.088 2.521 -13.606 1.00 87.88 85 LEU A N 1
ATOM 671 C CA . LEU A 1 85 ? 1.647 2.277 -13.487 1.00 87.88 85 LEU A CA 1
ATOM 672 C C . LEU A 1 85 ? 1.312 0.799 -13.192 1.00 87.88 85 LEU A C 1
ATOM 674 O O . LEU A 1 85 ? 0.627 0.544 -12.201 1.00 87.88 85 LEU A O 1
ATOM 678 N N . PRO A 1 86 ? 1.798 -0.193 -13.965 1.00 85.62 86 PRO A N 1
ATOM 679 C CA . PRO A 1 86 ? 1.647 -1.607 -13.620 1.00 85.62 86 PRO A CA 1
ATOM 680 C C . PRO A 1 86 ? 2.180 -1.976 -12.230 1.00 85.62 86 PRO A C 1
ATOM 682 O O . PRO A 1 86 ? 1.535 -2.746 -11.516 1.00 85.62 86 PRO A O 1
ATOM 685 N N . VAL A 1 87 ? 3.324 -1.415 -11.824 1.00 89.56 87 VAL A N 1
ATOM 686 C CA . VAL A 1 87 ? 3.937 -1.657 -10.505 1.00 89.56 87 VAL A CA 1
ATOM 687 C C . VAL A 1 87 ? 3.041 -1.146 -9.375 1.00 89.56 87 VAL A C 1
ATOM 689 O O . VAL A 1 87 ? 2.763 -1.871 -8.418 1.00 89.56 87 VAL A O 1
ATOM 692 N N . LEU A 1 88 ? 2.523 0.078 -9.500 1.00 92.25 88 LEU A N 1
ATOM 693 C CA . LEU A 1 88 ? 1.612 0.661 -8.515 1.00 92.25 88 LEU A CA 1
ATOM 694 C C . LEU A 1 88 ? 0.284 -0.100 -8.458 1.00 92.25 88 LEU A C 1
ATOM 696 O O . LEU A 1 88 ? -0.175 -0.453 -7.372 1.00 92.25 88 LEU A O 1
ATOM 700 N N . ASN A 1 89 ? -0.303 -0.410 -9.617 1.00 90.25 89 ASN A N 1
ATOM 701 C CA . ASN A 1 89 ? -1.574 -1.128 -9.696 1.00 90.25 89 ASN A CA 1
ATOM 702 C C . ASN A 1 89 ? -1.471 -2.517 -9.059 1.00 90.25 89 ASN A C 1
ATOM 704 O O . ASN A 1 89 ? -2.288 -2.864 -8.208 1.00 90.25 89 ASN A O 1
ATOM 708 N N . SER A 1 90 ? -0.451 -3.296 -9.425 1.00 82.00 90 SER A N 1
ATOM 709 C CA . SER A 1 90 ? -0.234 -4.638 -8.870 1.00 82.00 90 SER A CA 1
ATOM 710 C C . SER A 1 90 ? 0.008 -4.605 -7.358 1.00 82.00 90 SER A C 1
ATOM 712 O O . SER A 1 90 ? -0.586 -5.401 -6.631 1.00 82.00 90 SER A O 1
ATOM 714 N N . THR A 1 91 ? 0.779 -3.632 -6.864 1.00 91.12 91 THR A N 1
ATOM 715 C CA . THR A 1 91 ? 1.030 -3.456 -5.425 1.00 91.12 91 THR A CA 1
ATOM 716 C C . THR A 1 91 ? -0.253 -3.144 -4.657 1.00 91.12 91 THR A C 1
ATOM 718 O O . THR A 1 91 ? -0.540 -3.779 -3.639 1.00 91.12 91 THR A O 1
ATOM 721 N N . ILE A 1 92 ? -1.062 -2.198 -5.149 1.00 93.44 92 ILE A N 1
ATOM 722 C CA . ILE A 1 92 ? -2.337 -1.831 -4.520 1.00 93.44 92 ILE A CA 1
ATOM 723 C C . ILE A 1 92 ? -3.292 -3.027 -4.531 1.00 93.44 92 ILE A C 1
ATOM 725 O O . ILE A 1 92 ? -3.941 -3.290 -3.517 1.00 93.44 92 ILE A O 1
ATOM 729 N N . ILE A 1 93 ? -3.363 -3.773 -5.637 1.00 89.25 93 ILE A N 1
ATOM 730 C CA . ILE A 1 93 ? -4.207 -4.969 -5.745 1.00 89.25 93 ILE A CA 1
ATOM 731 C C . ILE A 1 93 ?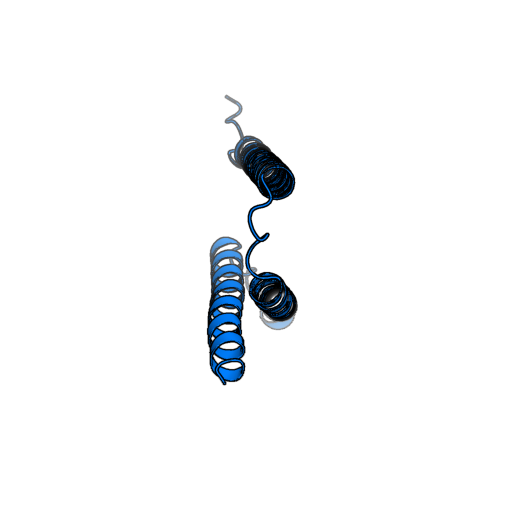 -3.788 -6.010 -4.707 1.00 89.25 93 ILE A C 1
ATOM 733 O O . ILE A 1 93 ? -4.637 -6.465 -3.943 1.00 89.25 93 ILE A O 1
ATOM 737 N N . ILE A 1 94 ? -2.500 -6.352 -4.623 1.00 83.56 94 ILE A N 1
ATOM 738 C CA . ILE A 1 94 ? -1.998 -7.359 -3.677 1.00 83.56 94 ILE A CA 1
ATOM 739 C C . ILE A 1 94 ? -2.252 -6.931 -2.233 1.00 83.56 94 ILE A C 1
ATOM 741 O O . ILE A 1 94 ? -2.738 -7.734 -1.433 1.00 83.56 94 ILE A O 1
ATOM 745 N N . MET A 1 95 ? -1.992 -5.666 -1.896 1.00 88.75 95 MET A N 1
ATOM 746 C CA . MET A 1 95 ? -2.232 -5.144 -0.552 1.00 88.75 95 MET A CA 1
ATOM 747 C C . MET A 1 95 ? -3.721 -5.212 -0.176 1.00 88.75 95 MET A C 1
ATOM 749 O O . MET A 1 95 ? -4.066 -5.719 0.891 1.00 88.75 95 MET A O 1
ATOM 753 N N . ASN A 1 96 ? -4.622 -4.769 -1.059 1.00 89.44 96 ASN A N 1
ATOM 754 C CA . ASN A 1 96 ? -6.063 -4.787 -0.786 1.00 89.44 96 ASN A CA 1
ATOM 755 C C . ASN A 1 96 ? -6.642 -6.207 -0.767 1.00 89.44 96 ASN A C 1
ATOM 757 O O . ASN A 1 96 ? -7.451 -6.518 0.104 1.00 89.44 96 ASN A O 1
ATOM 761 N N . MET A 1 97 ? -6.208 -7.088 -1.670 1.00 83.75 97 MET A N 1
ATOM 762 C CA . MET A 1 97 ? -6.613 -8.497 -1.659 1.00 83.75 97 MET A CA 1
ATOM 763 C C . MET A 1 97 ? -6.180 -9.181 -0.364 1.00 83.75 97 MET A C 1
ATOM 765 O O . MET A 1 97 ? -6.994 -9.837 0.283 1.00 83.75 97 MET A O 1
ATOM 769 N N . THR A 1 98 ? -4.934 -8.958 0.063 1.00 82.88 98 THR A N 1
ATOM 770 C CA . THR A 1 98 ? -4.417 -9.483 1.333 1.00 82.88 98 THR A CA 1
ATOM 771 C C . THR A 1 98 ? -5.254 -8.979 2.505 1.00 82.88 98 THR A C 1
ATOM 773 O O . THR A 1 98 ? -5.668 -9.764 3.354 1.00 82.88 98 THR A O 1
ATOM 776 N N . TYR A 1 99 ? -5.571 -7.683 2.533 1.00 90.00 99 TYR A N 1
ATOM 777 C CA . TYR A 1 99 ? -6.416 -7.096 3.570 1.00 90.00 99 TYR A CA 1
ATOM 778 C C . TYR A 1 99 ? -7.813 -7.729 3.624 1.00 90.00 99 TYR A C 1
ATOM 780 O O . TYR A 1 99 ? -8.261 -8.134 4.696 1.00 90.00 99 TYR A O 1
ATOM 788 N N . LEU A 1 100 ? -8.489 -7.860 2.478 1.00 88.81 100 LEU A N 1
ATOM 789 C CA . LEU A 1 100 ? -9.831 -8.446 2.396 1.00 88.81 100 LEU A CA 1
ATOM 790 C C . LEU A 1 100 ? -9.839 -9.919 2.821 1.00 88.81 100 LEU A C 1
ATOM 792 O O . LEU A 1 100 ? -10.715 -10.334 3.583 1.00 88.81 100 LEU A O 1
ATOM 796 N N . MET A 1 101 ? -8.845 -10.696 2.378 1.00 81.88 101 MET A N 1
ATOM 797 C CA . MET A 1 101 ? -8.682 -12.094 2.785 1.00 81.88 101 MET A CA 1
ATOM 798 C C . MET A 1 101 ? -8.465 -12.214 4.294 1.00 81.88 101 MET A C 1
ATOM 800 O O . MET A 1 101 ? -9.103 -13.044 4.940 1.00 81.88 101 MET A O 1
ATOM 804 N N . LEU A 1 102 ? -7.612 -11.365 4.871 1.00 84.75 102 LEU A N 1
ATOM 805 C CA . LEU A 1 102 ? -7.310 -11.394 6.300 1.00 84.75 102 LEU A CA 1
ATOM 806 C C . LEU A 1 102 ? -8.482 -10.939 7.160 1.00 84.75 102 LEU A C 1
ATOM 808 O O . LEU A 1 102 ? -8.720 -11.547 8.199 1.00 84.75 102 LEU A O 1
ATOM 812 N N . ILE A 1 103 ? -9.242 -9.929 6.732 1.00 88.06 103 ILE A N 1
ATOM 813 C CA . ILE A 1 103 ? -10.492 -9.570 7.409 1.00 88.06 103 ILE A CA 1
ATOM 814 C C . ILE A 1 103 ? -11.438 -10.756 7.407 1.00 88.06 103 ILE A C 1
ATOM 816 O O . ILE A 1 103 ? -11.906 -11.151 8.469 1.00 88.06 103 ILE A O 1
ATOM 820 N N . ARG A 1 104 ? -11.682 -11.367 6.243 1.00 85.00 104 ARG A N 1
ATOM 821 C CA . ARG A 1 104 ? -12.599 -12.505 6.156 1.00 85.00 104 ARG A CA 1
ATOM 822 C C . ARG A 1 104 ? -12.139 -13.677 7.024 1.00 85.00 104 ARG A C 1
ATOM 824 O O . ARG A 1 104 ? -12.963 -14.295 7.691 1.00 85.00 104 ARG A O 1
ATOM 831 N N . TYR A 1 105 ? -10.838 -13.946 7.049 1.00 84.06 105 TYR A N 1
ATOM 832 C CA . TYR A 1 105 ? -10.240 -14.992 7.871 1.00 84.06 105 TYR A CA 1
ATOM 833 C C . TYR A 1 105 ? -10.362 -14.716 9.374 1.00 84.06 105 TYR A C 1
ATOM 835 O O . TYR A 1 105 ? -10.777 -15.595 10.125 1.00 84.06 105 TYR A O 1
ATOM 843 N N . PHE A 1 106 ? -10.010 -13.510 9.826 1.00 84.75 106 PHE A N 1
ATOM 844 C CA . PHE A 1 106 ? -10.080 -13.160 11.243 1.00 84.75 106 PHE A CA 1
ATOM 845 C C . PHE A 1 106 ? -11.519 -13.046 11.735 1.00 84.75 106 PHE A C 1
ATOM 847 O O . PHE A 1 106 ? -11.785 -13.479 12.845 1.00 84.75 106 PHE A O 1
ATOM 854 N N . THR A 1 107 ? -12.451 -12.556 10.913 1.00 82.50 107 THR A N 1
ATOM 855 C CA . THR A 1 107 ? -13.879 -12.564 11.251 1.00 82.50 107 THR A CA 1
ATOM 856 C C . THR A 1 107 ? -14.404 -13.994 11.405 1.00 82.50 107 THR A C 1
ATOM 858 O O . THR A 1 107 ? -15.018 -14.290 12.420 1.00 82.50 107 THR A O 1
ATOM 861 N N . GLY A 1 108 ? -14.100 -14.902 10.468 1.00 78.56 108 GLY A N 1
ATOM 862 C CA . GLY A 1 108 ? -14.591 -16.288 10.523 1.00 78.56 108 GLY A CA 1
ATOM 863 C C . GLY A 1 108 ? -13.956 -17.163 11.613 1.00 78.56 108 GLY A C 1
ATOM 864 O O . GLY A 1 108 ? -14.538 -18.162 12.011 1.00 78.56 108 GLY A O 1
ATOM 865 N N . LYS A 1 109 ? -12.771 -16.806 12.121 1.00 69.19 109 LYS A N 1
ATOM 866 C CA . LYS A 1 109 ? -12.138 -17.494 13.264 1.00 69.19 109 LYS A CA 1
ATOM 867 C C . LYS A 1 109 ? -12.655 -17.053 14.629 1.00 69.19 109 LYS A C 1
ATOM 869 O O . LYS A 1 109 ? -12.277 -17.631 15.642 1.00 69.19 109 LYS A O 1
ATOM 874 N N . GLU A 1 110 ? -13.430 -15.985 14.646 1.00 62.34 110 GLU A N 1
ATOM 875 C CA . GLU A 1 110 ? -13.865 -15.294 15.847 1.00 62.34 110 GLU A CA 1
ATOM 876 C C . GLU A 1 110 ? -15.390 -15.426 16.068 1.00 62.34 110 GLU A C 1
ATOM 878 O O . GLU A 1 110 ? -15.916 -14.919 17.060 1.00 62.34 110 GLU A O 1
ATOM 883 N N . GLU A 1 111 ? -16.096 -16.148 15.194 1.00 53.81 111 GLU A N 1
ATOM 884 C CA . GLU A 1 111 ? -17.465 -16.620 15.438 1.00 53.81 111 GLU A CA 1
ATOM 885 C C . GLU A 1 111 ? -17.438 -17.743 16.508 1.00 53.81 111 GLU A C 1
ATOM 887 O O . GLU A 1 111 ? -16.571 -18.617 16.418 1.00 53.81 111 GLU A O 1
ATOM 892 N N . PRO A 1 112 ? -18.283 -17.675 17.562 1.00 50.66 112 PRO A N 1
ATOM 893 C CA . PRO A 1 112 ? -18.322 -18.663 18.647 1.00 50.66 112 PRO A CA 1
ATOM 894 C C . PRO A 1 112 ? -18.822 -20.044 18.206 1.00 50.66 112 PRO A C 1
ATOM 896 O O . PRO A 1 112 ? -19.660 -20.109 17.277 1.00 50.66 112 PRO A O 1
#

Radius of gyration: 19.86 Å; Cα contacts (8 Å, |Δi|>4): 48; chains: 1; bounding box: 44×47×47 Å

Foldseek 3Di:
DPPDDVCVVVVVVVVVVVVVVVVVVVVVLVVCVVVPPPSPPVLLVVQLVVQLVVLVVQLVVLLVVLVVVQVCCCPVVVDDGDDPVVNVVVSVVSSVVSSVVSSVVSVVVPDD

Solvent-accessible surface area (backbone atoms only — not comparable to full-atom values): 6229 Å² total; per-residue (Å²): 130,88,71,79,57,65,66,77,54,50,54,59,51,52,52,49,53,52,51,52,51,50,53,49,51,52,50,49,53,53,50,42,60,74,67,70,49,78,64,65,58,66,64,60,50,52,45,50,52,52,21,46,56,51,14,52,51,54,28,51,53,51,52,53,52,51,51,54,48,38,51,46,37,37,74,75,64,70,41,81,70,74,61,65,65,65,55,51,52,53,40,53,50,53,20,51,51,45,24,54,53,38,40,55,50,53,54,66,71,65,62,131

Sequence (112 aa):
MSGINPWSVTIPLVALIIVLTAAWRIRQAALERKAGFPIRDERTVKIQGRAASYAIQVGSWYMILLLFYNMYIIEVLSKSELSSLPVLNSTIIIMNMTYLMLIRYFTGKEEP

pLDDT: mean 76.75, std 11.35, range [43.59, 93.44]